Protein AF-A0A6S6Q586-F1 (afdb_monomer_lite)

Foldseek 3Di:
DVVLCVQLCAALLQAHPDDDPVSVPPLVVAWDQDPPRHTAGPAAAEFQDCVVLVVCCPDSNNNRHDPVSYDYHHDHPPPPD

Organism: Fusarium oxysporum (NCBI:txid5507)

pLDDT: mean 94.31, std 2.41, range [87.0, 97.75]

Radius of gyration: 14.7 Å; chains: 1; bounding box: 33×21×38 Å

Secondary structure (DSSP, 8-state):
-HHHHHHTTB-TTSBB--S-GGGTTTGGGTEEEETTTEEEE---EEESSHHHHHHHHHSTTGGGS-GGGEEE-SS--TT--

Structure (mmCIF, N/CA/C/O backbone):
data_AF-A0A6S6Q586-F1
#
_entry.id   AF-A0A6S6Q586-F1
#
loop_
_atom_site.group_PDB
_atom_site.id
_atom_site.type_symbol
_atom_site.label_atom_id
_atom_site.label_alt_id
_atom_site.label_comp_id
_atom_site.label_asym_id
_atom_site.label_entity_id
_atom_site.label_seq_id
_atom_site.pdbx_PDB_ins_code
_atom_site.Cartn_x
_atom_site.Cartn_y
_atom_site.Cartn_z
_atom_site.occupancy
_atom_site.B_iso_or_equiv
_atom_site.auth_seq_id
_atom_site.auth_comp_id
_atom_site.auth_asym_id
_atom_site.auth_atom_id
_atom_site.pdbx_PDB_model_num
ATOM 1 N N . TRP A 1 1 ? 2.070 4.347 4.577 1.00 94.81 1 TRP A N 1
ATOM 2 C CA . TRP A 1 1 ? 1.084 3.283 4.861 1.00 94.81 1 TRP A CA 1
ATOM 3 C C . TRP A 1 1 ? 1.184 2.728 6.273 1.00 94.81 1 TRP A C 1
ATOM 5 O O . TRP A 1 1 ? 0.147 2.664 6.911 1.00 94.81 1 TRP A O 1
ATOM 15 N N . GLN A 1 2 ? 2.371 2.399 6.799 1.00 96.00 2 GLN A N 1
ATOM 16 C CA . GLN A 1 2 ? 2.515 1.901 8.182 1.00 96.00 2 GLN A CA 1
ATOM 17 C C . GLN A 1 2 ? 1.941 2.869 9.231 1.00 96.00 2 GLN A C 1
ATOM 19 O O . GLN A 1 2 ? 1.060 2.486 9.990 1.00 96.00 2 GLN A O 1
ATOM 24 N N . THR A 1 3 ? 2.369 4.136 9.205 1.00 96.81 3 THR A N 1
ATOM 25 C CA . THR A 1 3 ? 1.917 5.174 10.149 1.00 96.81 3 THR A CA 1
ATOM 26 C C . THR A 1 3 ? 0.402 5.356 10.129 1.00 96.81 3 THR A C 1
ATOM 28 O O . THR A 1 3 ? -0.245 5.152 11.146 1.00 96.81 3 THR A O 1
ATOM 31 N N . ILE A 1 4 ? -0.172 5.635 8.953 1.00 96.88 4 ILE A N 1
ATOM 32 C CA . ILE A 1 4 ? -1.619 5.848 8.807 1.00 96.88 4 ILE A CA 1
ATOM 33 C C . ILE A 1 4 ? -2.447 4.596 9.139 1.00 96.88 4 ILE A C 1
ATOM 35 O O . ILE A 1 4 ? -3.544 4.713 9.667 1.00 96.88 4 ILE A O 1
ATOM 39 N N . SER A 1 5 ? -1.919 3.389 8.892 1.00 96.94 5 SER A N 1
ATOM 40 C CA . SER A 1 5 ? -2.578 2.149 9.334 1.00 96.94 5 SER A CA 1
ATOM 41 C C . SER A 1 5 ? -2.625 2.091 10.861 1.00 96.94 5 SER A C 1
ATOM 43 O O . SER A 1 5 ? -3.685 1.844 11.422 1.00 96.94 5 SER A O 1
ATOM 45 N N . GLY A 1 6 ? -1.514 2.408 11.535 1.00 96.62 6 GLY A N 1
ATOM 46 C CA . GLY A 1 6 ? -1.450 2.471 12.996 1.00 96.62 6 GLY A CA 1
ATOM 47 C C . GLY A 1 6 ? -2.361 3.542 13.607 1.00 96.62 6 GLY A C 1
ATOM 48 O O . GLY A 1 6 ? -3.043 3.264 14.590 1.00 96.62 6 GLY A O 1
ATOM 49 N N . GLU A 1 7 ? -2.438 4.733 13.007 1.00 96.75 7 GLU A N 1
ATOM 50 C CA . GLU A 1 7 ? -3.366 5.802 13.425 1.00 96.75 7 GLU A CA 1
ATOM 51 C C . GLU A 1 7 ? -4.827 5.325 13.386 1.00 96.75 7 GLU A C 1
ATOM 53 O O . GLU A 1 7 ? -5.587 5.547 14.332 1.00 96.75 7 GLU A O 1
ATOM 58 N N . HIS A 1 8 ? -5.184 4.576 12.340 1.00 97.31 8 HIS A N 1
ATOM 59 C CA . HIS A 1 8 ? -6.493 3.952 12.156 1.00 97.31 8 HIS A CA 1
ATOM 60 C C . HIS A 1 8 ? -6.667 2.605 12.892 1.00 97.31 8 HIS A C 1
ATOM 62 O O . HIS A 1 8 ? -7.699 1.951 12.750 1.00 97.31 8 HIS A O 1
ATOM 68 N N . GLY A 1 9 ? -5.687 2.176 13.695 1.00 97.00 9 GLY A N 1
ATOM 69 C CA . GLY A 1 9 ? -5.760 0.934 14.472 1.00 97.00 9 GLY A CA 1
ATOM 70 C C . GLY A 1 9 ? -5.722 -0.347 13.631 1.00 97.00 9 GLY A C 1
ATOM 71 O O . GLY A 1 9 ? -6.158 -1.396 14.101 1.00 97.00 9 GLY A O 1
ATOM 72 N N . LEU A 1 10 ? -5.233 -0.277 12.394 1.00 97.00 10 LEU A N 1
ATOM 73 C CA . LEU A 1 10 ? -5.044 -1.426 11.514 1.00 97.00 10 LEU A CA 1
ATOM 74 C C . LEU A 1 10 ? -3.680 -2.080 11.761 1.00 97.00 10 LEU A C 1
ATOM 76 O O . LEU A 1 10 ? -2.653 -1.401 11.844 1.00 97.00 10 LEU A O 1
ATOM 80 N N . ASP A 1 11 ? -3.664 -3.409 11.825 1.00 95.94 11 ASP A N 1
ATOM 81 C CA . ASP A 1 11 ? -2.423 -4.182 11.837 1.00 95.94 11 ASP A CA 1
ATOM 82 C C . ASP A 1 11 ? -1.795 -4.301 10.433 1.00 95.94 11 ASP A C 1
ATOM 84 O O . ASP A 1 11 ? -2.276 -3.746 9.440 1.00 95.94 11 ASP A O 1
ATOM 88 N N . SER A 1 12 ? -0.695 -5.047 10.326 1.00 95.56 12 SER A N 1
ATOM 89 C CA . SER A 1 12 ? -0.004 -5.256 9.052 1.00 95.56 12 SER A CA 1
ATOM 90 C C . SER A 1 12 ? -0.777 -6.081 8.022 1.00 95.56 12 SER A C 1
ATOM 92 O O . SER A 1 12 ? -0.437 -6.054 6.837 1.00 95.56 12 SER A O 1
ATOM 94 N N . ASN A 1 13 ? -1.819 -6.788 8.453 1.00 94.56 13 ASN A N 1
ATOM 95 C CA . ASN A 1 13 ? -2.749 -7.499 7.591 1.00 94.56 13 ASN A CA 1
ATOM 96 C C . ASN A 1 13 ? -3.985 -6.647 7.271 1.00 94.56 13 ASN A C 1
ATOM 98 O O . ASN A 1 13 ? -4.866 -7.122 6.564 1.00 94.56 13 ASN A O 1
ATOM 102 N N . GLY A 1 14 ? -4.076 -5.404 7.749 1.00 96.06 14 GLY A N 1
ATOM 103 C CA . GLY A 1 14 ? -5.237 -4.544 7.533 1.00 96.06 14 GLY A CA 1
ATOM 104 C C . GLY A 1 14 ? -6.448 -4.920 8.386 1.00 96.06 14 GLY A C 1
ATOM 105 O O . GLY A 1 14 ? -7.561 -4.518 8.056 1.00 96.06 14 GLY A O 1
ATOM 106 N N . VAL A 1 15 ? -6.269 -5.698 9.453 1.00 96.44 15 VAL A N 1
ATOM 107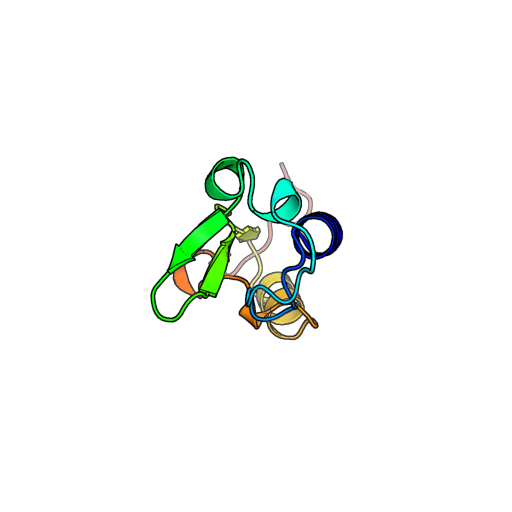 C CA . VAL A 1 15 ? -7.343 -6.020 10.400 1.00 96.44 15 VAL A CA 1
ATOM 108 C C . VAL A 1 15 ? -7.400 -4.935 11.470 1.00 96.44 15 VAL A C 1
ATOM 110 O O . VAL A 1 15 ? -6.373 -4.539 12.025 1.00 96.44 15 VAL A O 1
ATOM 113 N N . TYR A 1 16 ? -8.606 -4.444 11.756 1.00 95.81 16 TYR A N 1
ATOM 114 C CA . TYR A 1 16 ? -8.821 -3.453 12.806 1.00 95.81 16 TYR A CA 1
ATOM 115 C C . TYR A 1 16 ? -8.686 -4.085 14.197 1.00 95.81 16 TYR A C 1
ATOM 117 O O . TYR A 1 16 ? -9.431 -4.996 14.549 1.00 95.81 16 TYR A O 1
ATOM 125 N N . ASN A 1 17 ? -7.753 -3.558 14.988 1.00 95.31 17 ASN A N 1
ATOM 126 C CA . ASN A 1 17 ? -7.511 -3.893 16.394 1.00 95.31 17 ASN A CA 1
ATOM 127 C C . ASN A 1 17 ? -7.516 -2.627 17.277 1.00 95.31 17 ASN A C 1
ATOM 129 O O . ASN A 1 17 ? -6.906 -2.597 18.348 1.00 95.31 17 ASN A O 1
ATOM 133 N N . GLY A 1 18 ? -8.143 -1.550 16.793 1.00 93.38 18 GLY A N 1
ATOM 134 C CA . GLY A 1 18 ? -8.242 -0.283 17.508 1.00 93.38 18 GLY A CA 1
ATOM 135 C C . GLY A 1 18 ? -9.193 -0.346 18.703 1.00 93.38 18 GLY A C 1
ATOM 136 O O . GLY A 1 18 ? -9.932 -1.309 18.904 1.00 93.38 18 GLY A O 1
ATOM 137 N N . THR A 1 19 ? -9.161 0.708 19.511 1.00 94.38 19 THR A N 1
ATOM 138 C CA . THR A 1 19 ? -9.946 0.815 20.753 1.00 94.38 19 THR A CA 1
ATOM 139 C C . THR A 1 19 ? -10.915 1.992 20.749 1.00 94.38 19 THR A C 1
ATOM 141 O O . THR A 1 19 ? -11.678 2.157 21.698 1.00 94.38 19 THR A O 1
ATOM 144 N N . SER A 1 20 ? -10.889 2.821 19.702 1.00 95.62 20 SER A N 1
ATOM 145 C CA . SER A 1 20 ? -11.684 4.044 19.597 1.00 95.62 20 SER A CA 1
ATOM 146 C C . SER A 1 20 ? -12.434 4.108 18.271 1.00 95.62 20 SER A C 1
ATOM 148 O O . SER A 1 20 ? -11.841 3.923 17.206 1.00 95.62 20 SER A O 1
ATOM 150 N N . GLU A 1 21 ? -13.722 4.454 18.329 1.00 93.56 21 GLU A N 1
ATOM 151 C CA . GLU A 1 21 ? -14.570 4.659 17.145 1.00 93.56 21 GLU A CA 1
ATOM 152 C C . GLU A 1 21 ? -14.041 5.775 16.235 1.00 93.56 21 GLU A C 1
ATOM 154 O O . GLU A 1 21 ? -14.179 5.690 15.016 1.00 93.56 21 GLU A O 1
ATOM 159 N N . LEU A 1 22 ? -13.333 6.765 16.797 1.00 96.25 22 LEU A N 1
ATOM 160 C CA . LEU A 1 22 ? -12.687 7.831 16.021 1.00 96.25 22 LEU A CA 1
ATOM 161 C C . LEU A 1 22 ? -11.670 7.286 15.009 1.00 96.25 22 LEU A C 1
ATOM 163 O O . LEU A 1 22 ? -11.442 7.901 13.974 1.00 96.25 22 LEU A O 1
ATOM 167 N N . GLN A 1 23 ? -11.069 6.123 15.275 1.00 96.31 23 GLN A N 1
ATOM 168 C CA . GLN A 1 23 ? -10.131 5.487 14.347 1.00 96.31 23 GLN A CA 1
ATOM 169 C C . GLN A 1 23 ? -10.839 4.875 13.134 1.00 96.31 23 GLN A C 1
ATOM 171 O O . GLN A 1 23 ? -10.204 4.669 12.105 1.00 96.31 23 GLN A O 1
ATOM 176 N N . LEU A 1 24 ? -12.139 4.592 13.226 1.00 94.62 24 LEU A N 1
ATOM 177 C CA . LEU A 1 24 ? -12.948 4.101 12.107 1.00 94.62 24 LEU A CA 1
ATOM 178 C C . LEU A 1 24 ? -13.517 5.251 11.267 1.00 94.62 24 LEU A C 1
ATOM 180 O O . LEU A 1 24 ? -13.892 5.052 10.106 1.00 94.62 24 LEU A O 1
ATOM 184 N N . GLU A 1 25 ? -13.564 6.466 11.818 1.00 95.94 25 GLU A N 1
ATOM 185 C CA . GLU A 1 25 ? -14.067 7.625 11.096 1.00 95.94 25 GLU A CA 1
ATOM 186 C C . GLU A 1 25 ? -13.245 7.899 9.837 1.00 95.94 25 GLU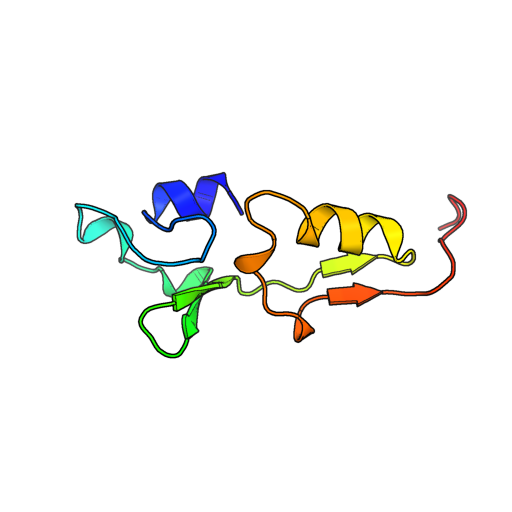 A C 1
ATOM 188 O O . GLU A 1 25 ? -12.015 7.951 9.846 1.00 95.94 25 GLU A O 1
ATOM 193 N N . ARG A 1 26 ? -13.954 8.102 8.720 1.00 95.56 26 ARG A N 1
ATOM 194 C CA . ARG A 1 26 ? -13.366 8.447 7.414 1.00 95.56 26 ARG A CA 1
ATOM 195 C C . ARG A 1 26 ? -12.303 7.453 6.920 1.00 95.56 26 ARG A C 1
ATOM 197 O O . ARG A 1 26 ? -11.570 7.776 5.989 1.00 95.56 26 ARG A O 1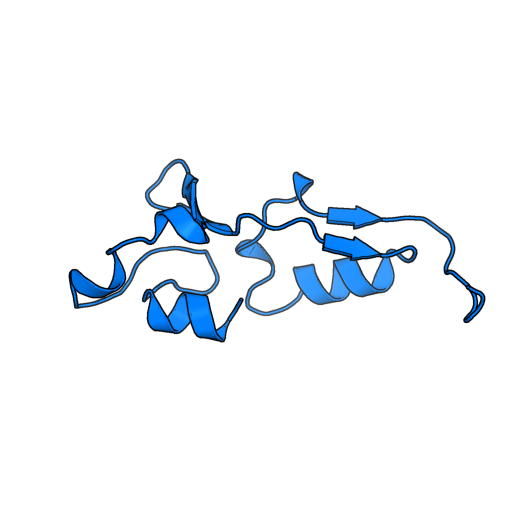
ATOM 204 N N . MET A 1 27 ? -12.290 6.221 7.442 1.00 95.31 27 MET A N 1
ATOM 205 C CA . MET A 1 27 ? -11.430 5.124 6.972 1.00 95.31 27 MET A CA 1
ATOM 206 C C . MET A 1 27 ? -11.504 4.953 5.445 1.00 95.31 27 MET A C 1
ATOM 208 O O . MET A 1 27 ? -10.501 4.710 4.771 1.00 95.31 27 MET A O 1
ATOM 212 N N . SER A 1 28 ? -12.699 5.156 4.882 1.00 95.75 28 SER A N 1
ATOM 213 C CA . SER A 1 28 ? -12.986 5.029 3.454 1.00 95.75 28 SER A CA 1
ATOM 214 C C . SER A 1 28 ? -12.209 5.996 2.553 1.00 95.75 28 SER A C 1
ATOM 216 O O . SER A 1 28 ? -12.129 5.739 1.351 1.00 95.75 28 SER A O 1
ATOM 218 N N . VAL A 1 29 ? -11.615 7.065 3.100 1.00 97.44 29 VAL A N 1
ATOM 219 C CA . VAL A 1 29 ? -10.777 8.016 2.351 1.00 97.44 29 VAL A CA 1
ATOM 220 C C . VAL A 1 29 ? -9.511 7.335 1.835 1.00 97.44 29 VAL A C 1
ATOM 222 O O . VAL A 1 29 ? -9.165 7.491 0.665 1.00 97.44 29 VAL A O 1
ATOM 225 N N . TYR A 1 30 ? -8.850 6.538 2.677 1.00 97.69 30 TYR A N 1
ATOM 226 C CA . TYR A 1 30 ? -7.573 5.897 2.346 1.00 97.69 30 TYR A CA 1
ATOM 227 C C . TYR A 1 30 ? -7.686 4.391 2.120 1.00 97.69 30 TYR A C 1
ATOM 229 O O . TYR A 1 30 ? -6.858 3.824 1.405 1.00 97.69 30 TYR A O 1
ATOM 237 N N . PHE A 1 31 ? -8.708 3.742 2.678 1.00 97.75 31 PHE A N 1
ATOM 238 C CA . PHE A 1 31 ? -8.873 2.294 2.624 1.00 97.75 31 PHE A CA 1
ATOM 239 C C . PHE A 1 31 ? -10.213 1.895 1.995 1.00 97.75 31 PHE A C 1
ATOM 241 O O . PHE A 1 31 ? -11.208 2.618 2.040 1.00 97.75 31 PHE A O 1
ATOM 248 N N . ASN A 1 32 ? -10.236 0.717 1.382 1.00 96.31 32 ASN A N 1
ATOM 249 C CA . ASN A 1 32 ? -11.453 -0.018 1.066 1.00 96.31 32 ASN A CA 1
ATOM 250 C C . ASN A 1 32 ? -11.644 -1.113 2.108 1.00 96.31 32 ASN A C 1
ATOM 252 O O . ASN A 1 32 ? -10.698 -1.847 2.393 1.00 96.31 32 ASN A O 1
ATOM 256 N N . GLU A 1 33 ? -12.865 -1.282 2.596 1.00 94.88 33 GLU A N 1
ATOM 257 C CA . GLU A 1 33 ? -13.239 -2.491 3.320 1.00 94.88 33 GLU A CA 1
ATOM 258 C C . GLU A 1 33 ? -13.413 -3.641 2.318 1.00 94.88 33 GLU A C 1
ATOM 260 O O . GLU A 1 33 ? -14.131 -3.531 1.322 1.00 94.88 33 GLU A O 1
ATOM 265 N N . ALA A 1 34 ? -12.678 -4.723 2.536 1.00 90.75 34 ALA A N 1
ATOM 266 C CA . ALA A 1 34 ? -12.784 -5.979 1.814 1.00 90.75 34 ALA A CA 1
ATOM 267 C C . ALA A 1 34 ? -13.512 -7.018 2.681 1.00 90.75 34 ALA A C 1
ATOM 269 O O . ALA A 1 34 ? -13.817 -6.790 3.850 1.00 90.75 34 ALA A O 1
ATOM 270 N N . SER A 1 35 ? -13.775 -8.194 2.113 1.00 88.62 35 SER A N 1
ATOM 271 C CA . SER A 1 35 ? -14.377 -9.307 2.850 1.00 88.62 35 SER A CA 1
ATOM 272 C C . SER A 1 35 ? -13.570 -9.676 4.100 1.00 88.62 35 SER A C 1
ATOM 274 O O . SER A 1 35 ? -12.340 -9.715 4.051 1.00 88.62 35 SER A O 1
ATOM 276 N N . GLY A 1 36 ? -14.268 -10.029 5.183 1.00 87.00 36 GLY A N 1
ATOM 277 C CA . GLY A 1 36 ? -13.643 -10.505 6.420 1.00 87.00 36 GLY A CA 1
ATOM 278 C C . GLY A 1 36 ? -13.042 -9.396 7.285 1.00 87.00 36 GLY A C 1
ATOM 279 O O . GLY A 1 36 ? -12.020 -9.632 7.919 1.00 87.00 36 GLY A O 1
ATOM 280 N N . ASN A 1 37 ? -13.649 -8.201 7.294 1.00 87.44 37 ASN A N 1
ATOM 281 C CA . ASN A 1 37 ? -13.208 -7.036 8.077 1.00 87.44 37 ASN A CA 1
ATOM 282 C C . ASN A 1 37 ? -11.746 -6.634 7.802 1.00 87.44 37 ASN A C 1
ATOM 284 O O . ASN A 1 37 ? -11.038 -6.150 8.686 1.00 87.44 37 ASN A O 1
ATOM 288 N N . LYS A 1 38 ? -11.284 -6.867 6.567 1.00 94.56 38 LYS A N 1
ATOM 289 C CA . LYS A 1 38 ? -9.935 -6.522 6.119 1.00 94.56 38 LYS A CA 1
ATOM 290 C C . LYS A 1 38 ? -9.974 -5.193 5.378 1.00 94.56 38 LYS A C 1
ATOM 292 O O . LYS A 1 38 ? -10.654 -5.074 4.363 1.00 94.56 38 LYS A O 1
ATOM 297 N N . TYR A 1 39 ? -9.198 -4.219 5.822 1.00 96.75 39 TYR A N 1
ATOM 298 C CA . TYR A 1 39 ? -9.043 -2.930 5.161 1.00 96.75 39 TYR A CA 1
ATOM 299 C C . TYR A 1 39 ? -7.812 -2.934 4.257 1.00 96.75 39 TYR A C 1
ATOM 301 O O . TYR A 1 39 ? -6.713 -3.306 4.662 1.00 96.75 39 TYR A O 1
ATOM 309 N N . VAL A 1 40 ? -7.998 -2.520 3.006 1.00 97.06 40 VAL A N 1
ATOM 310 C CA . VAL A 1 40 ? -6.951 -2.511 1.977 1.00 97.06 40 VAL A CA 1
ATOM 311 C C . VAL A 1 40 ? -6.706 -1.078 1.498 1.00 97.06 40 VAL A C 1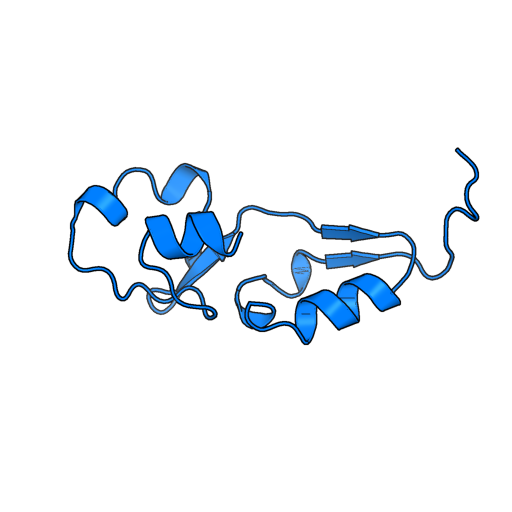
ATOM 313 O O . VAL A 1 40 ? -7.674 -0.396 1.155 1.00 97.06 40 VAL A O 1
ATOM 316 N N . PRO A 1 41 ? -5.448 -0.616 1.392 1.00 97.75 41 PRO A N 1
ATOM 317 C CA . PRO A 1 41 ? -5.111 0.698 0.860 1.00 97.75 41 PRO A CA 1
ATOM 318 C C . PRO A 1 41 ? -5.661 0.949 -0.546 1.00 97.75 41 PRO A C 1
ATOM 320 O O . PRO A 1 41 ? -5.551 0.106 -1.443 1.00 97.75 41 PRO A O 1
ATOM 323 N N . ARG A 1 42 ? -6.171 2.159 -0.772 1.00 97.06 42 ARG A N 1
ATOM 324 C CA . ARG A 1 42 ? -6.440 2.717 -2.103 1.00 97.06 42 ARG A CA 1
ATOM 325 C C . ARG A 1 42 ? -5.126 3.212 -2.714 1.00 97.06 42 ARG A C 1
ATOM 327 O O . ARG A 1 42 ? -4.849 4.406 -2.719 1.00 97.06 42 ARG A O 1
ATOM 334 N N . ALA A 1 43 ? -4.294 2.284 -3.175 1.00 96.38 43 ALA A N 1
ATOM 335 C CA . ALA A 1 43 ? -2.960 2.585 -3.688 1.00 96.38 43 ALA A CA 1
ATOM 336 C C . ALA A 1 43 ? -2.641 1.783 -4.950 1.00 96.38 43 ALA A C 1
ATOM 338 O O . ALA A 1 43 ? -3.047 0.630 -5.060 1.00 96.38 43 ALA A O 1
ATOM 339 N N . VAL A 1 44 ? -1.850 2.382 -5.840 1.00 96.12 44 VAL A N 1
ATOM 340 C CA . VAL A 1 44 ? -1.174 1.698 -6.949 1.00 96.12 44 VAL A CA 1
ATOM 341 C C . VAL A 1 44 ? 0.324 1.889 -6.745 1.00 96.12 44 VAL A C 1
ATOM 343 O O . VAL A 1 44 ? 0.775 3.012 -6.520 1.00 96.12 44 VAL A O 1
ATOM 346 N N . LEU A 1 45 ? 1.075 0.793 -6.761 1.00 95.81 45 LEU A N 1
ATOM 347 C CA . LEU A 1 45 ? 2.524 0.784 -6.607 1.00 95.81 45 LEU A CA 1
ATOM 348 C C . LEU A 1 45 ? 3.123 0.528 -7.983 1.00 95.81 45 LEU A C 1
ATOM 350 O O . LEU A 1 45 ? 2.821 -0.492 -8.599 1.00 95.81 45 LEU A O 1
ATOM 354 N N . VAL A 1 46 ? 3.931 1.472 -8.461 1.00 96.06 46 VAL A N 1
ATOM 355 C CA . VAL A 1 46 ? 4.510 1.436 -9.804 1.00 96.06 46 VAL A CA 1
ATOM 356 C C . VAL A 1 46 ? 6.022 1.516 -9.702 1.00 96.06 46 VAL A C 1
ATOM 358 O O . VAL A 1 46 ? 6.542 2.426 -9.059 1.00 96.06 46 VAL A O 1
ATOM 361 N N . ASP A 1 47 ? 6.708 0.585 -10.355 1.00 95.75 47 ASP A N 1
ATOM 362 C CA . ASP A 1 47 ? 8.155 0.630 -10.568 1.00 95.75 47 ASP A CA 1
ATOM 363 C C . ASP A 1 47 ? 8.494 -0.007 -11.922 1.00 95.75 47 ASP A C 1
ATOM 365 O O . ASP A 1 47 ? 7.743 -0.817 -12.448 1.00 95.75 47 ASP A O 1
ATOM 369 N N . LEU A 1 48 ? 9.608 0.351 -12.538 1.00 95.69 48 LEU A N 1
ATOM 370 C CA . LEU A 1 48 ? 10.053 -0.259 -13.786 1.00 95.69 48 LEU A CA 1
ATOM 371 C C . LEU A 1 48 ? 10.864 -1.547 -13.552 1.00 95.69 48 LEU A C 1
ATOM 373 O O . LEU A 1 48 ? 11.065 -2.323 -14.489 1.00 95.69 48 LEU A O 1
ATOM 377 N N . GLU A 1 49 ? 11.266 -1.808 -12.306 1.00 93.56 49 GLU A N 1
ATOM 378 C CA . GLU A 1 49 ? 12.010 -3.001 -11.905 1.00 93.56 49 GLU A CA 1
ATOM 379 C C . GLU A 1 49 ? 11.226 -3.873 -10.906 1.00 93.56 49 GLU A C 1
ATOM 381 O O . GLU A 1 49 ? 10.570 -3.361 -9.995 1.00 93.56 49 GLU A O 1
ATOM 386 N N . PRO A 1 50 ? 11.315 -5.211 -11.012 1.00 91.06 50 PRO A N 1
ATOM 387 C CA . PRO A 1 50 ? 10.592 -6.114 -10.115 1.00 91.06 50 PRO A CA 1
ATOM 388 C C . PRO A 1 50 ? 11.140 -6.108 -8.676 1.00 91.06 50 PRO A C 1
ATOM 390 O O . PRO A 1 50 ? 10.394 -6.372 -7.732 1.00 91.06 50 PRO A O 1
ATOM 393 N N . GLY A 1 51 ? 12.425 -5.778 -8.485 1.00 92.25 51 GLY A N 1
ATOM 394 C CA . GLY A 1 51 ? 13.116 -5.919 -7.197 1.00 92.25 51 GLY A CA 1
ATOM 395 C C . GLY A 1 51 ? 12.493 -5.104 -6.059 1.00 92.25 51 GLY A C 1
ATOM 396 O O . GLY A 1 51 ? 12.348 -5.604 -4.942 1.00 92.25 51 GLY A O 1
ATOM 397 N N . THR A 1 52 ? 12.049 -3.878 -6.338 1.00 88.94 52 THR A N 1
ATOM 398 C CA . THR A 1 52 ? 11.378 -3.034 -5.339 1.00 88.94 52 THR A CA 1
ATOM 399 C C . THR A 1 52 ? 10.046 -3.636 -4.899 1.00 88.94 52 THR A C 1
ATOM 401 O O . THR A 1 52 ? 9.698 -3.587 -3.718 1.00 88.94 52 THR A O 1
ATOM 404 N N . MET A 1 53 ? 9.296 -4.242 -5.824 1.00 91.44 53 MET A N 1
ATOM 405 C CA . MET A 1 53 ? 7.992 -4.836 -5.520 1.00 91.44 53 MET A CA 1
ATOM 406 C C . MET A 1 53 ? 8.139 -6.058 -4.609 1.00 91.44 53 MET A C 1
ATOM 408 O O . MET A 1 53 ? 7.364 -6.219 -3.662 1.00 91.44 53 MET A O 1
ATOM 412 N N . ASP A 1 54 ? 9.162 -6.881 -4.842 1.00 91.38 54 ASP A N 1
ATOM 413 C CA . ASP A 1 54 ? 9.467 -8.032 -3.989 1.00 91.38 54 ASP A CA 1
ATOM 414 C C . ASP A 1 54 ? 9.893 -7.599 -2.583 1.00 91.38 54 ASP A C 1
ATOM 416 O O . ASP A 1 54 ? 9.430 -8.176 -1.596 1.00 91.38 54 ASP A O 1
ATOM 420 N N . ALA A 1 55 ? 10.683 -6.527 -2.469 1.00 92.81 55 ALA A N 1
ATOM 421 C CA . ALA A 1 55 ? 11.055 -5.955 -1.177 1.00 92.81 55 ALA A CA 1
ATOM 422 C C . ALA A 1 55 ? 9.833 -5.443 -0.394 1.00 92.81 55 ALA A C 1
ATOM 424 O O . ALA A 1 55 ? 9.708 -5.707 0.804 1.00 92.81 55 ALA A O 1
ATOM 425 N N . VAL A 1 56 ? 8.892 -4.760 -1.059 1.00 92.50 56 VAL A N 1
ATOM 426 C CA . VAL A 1 56 ? 7.644 -4.304 -0.420 1.00 92.50 56 VAL A CA 1
ATOM 427 C C . VAL A 1 56 ? 6.792 -5.492 0.032 1.00 92.50 56 VAL A C 1
ATOM 429 O O . VAL A 1 56 ? 6.281 -5.481 1.153 1.00 92.50 56 VAL A O 1
ATOM 432 N N . ARG A 1 57 ? 6.660 -6.532 -0.802 1.00 91.69 57 ARG A N 1
ATOM 433 C CA . ARG A 1 57 ? 5.871 -7.734 -0.485 1.00 91.69 57 ARG A CA 1
ATOM 4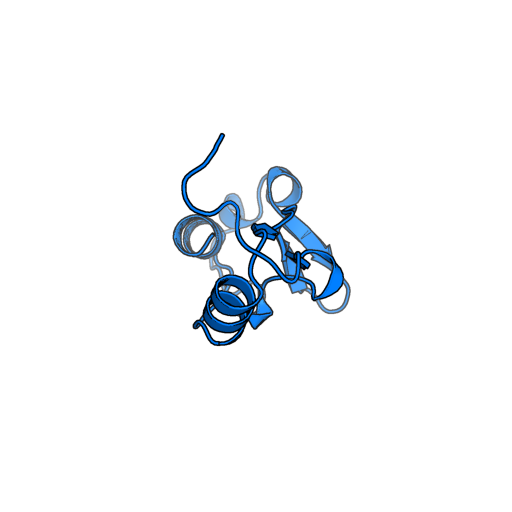34 C C . ARG A 1 57 ? 6.472 -8.546 0.666 1.00 91.69 57 ARG A C 1
ATOM 436 O O . ARG A 1 57 ? 5.724 -9.105 1.463 1.00 91.69 57 ARG A O 1
ATOM 443 N N . ALA A 1 58 ? 7.798 -8.602 0.759 1.00 93.00 58 ALA A N 1
ATOM 444 C CA . ALA A 1 58 ? 8.512 -9.261 1.852 1.00 93.00 58 ALA A CA 1
ATOM 445 C C . ALA A 1 58 ? 8.526 -8.432 3.150 1.00 93.00 58 ALA A C 1
ATOM 447 O O . ALA A 1 58 ? 8.836 -8.957 4.220 1.00 93.00 58 ALA A O 1
ATOM 448 N N . GLY A 1 59 ? 8.205 -7.138 3.066 1.00 93.50 59 GLY A N 1
ATOM 449 C CA . GLY A 1 59 ? 8.169 -6.244 4.211 1.00 93.50 59 GLY A CA 1
ATOM 450 C C . GLY A 1 59 ? 7.031 -6.561 5.193 1.00 93.50 59 GLY A C 1
ATOM 451 O O . GLY A 1 59 ? 6.058 -7.229 4.837 1.00 93.50 59 GLY A O 1
ATOM 452 N N . PRO A 1 60 ? 7.079 -6.013 6.423 1.00 92.88 60 PRO A N 1
ATOM 453 C CA . PRO A 1 60 ? 6.109 -6.335 7.472 1.00 92.88 60 PRO A CA 1
ATOM 454 C C . PRO A 1 60 ? 4.651 -6.051 7.092 1.00 92.88 60 PRO A C 1
ATOM 456 O O . PRO A 1 60 ? 3.765 -6.731 7.584 1.00 92.88 60 PRO A O 1
ATOM 459 N N . PHE A 1 61 ? 4.410 -5.079 6.205 1.00 94.06 61 PHE A N 1
ATOM 460 C CA . PHE A 1 61 ? 3.087 -4.678 5.704 1.00 94.06 61 PHE A CA 1
ATOM 461 C C . PHE A 1 61 ? 2.826 -5.157 4.265 1.00 94.06 61 PHE A C 1
ATOM 463 O O . PHE A 1 61 ? 1.925 -4.653 3.599 1.00 94.06 61 PHE A O 1
ATOM 470 N N . GLY A 1 62 ? 3.602 -6.113 3.748 1.00 92.06 62 GLY A N 1
ATOM 471 C CA . GLY A 1 62 ? 3.443 -6.596 2.375 1.00 92.06 62 GLY A CA 1
ATOM 472 C C . GLY A 1 62 ? 2.060 -7.198 2.099 1.00 92.06 62 GLY A C 1
ATOM 473 O O . GLY A 1 62 ? 1.517 -7.018 1.013 1.00 92.06 62 GLY A O 1
ATOM 474 N N . GLN A 1 63 ? 1.450 -7.828 3.110 1.00 92.50 63 GLN A N 1
ATOM 475 C CA . GLN A 1 63 ? 0.115 -8.448 3.042 1.00 92.50 63 GLN A CA 1
ATOM 476 C C . GLN A 1 63 ? -1.056 -7.452 3.114 1.00 92.50 63 GLN A C 1
ATOM 478 O O . GLN A 1 63 ? -2.220 -7.837 2.927 1.00 92.50 63 GLN A O 1
ATOM 483 N N . LEU A 1 64 ? -0.758 -6.178 3.392 1.00 95.56 64 LEU A N 1
ATOM 484 C CA . LEU A 1 64 ? -1.743 -5.102 3.440 1.00 95.56 64 LEU A CA 1
ATOM 485 C C . LEU A 1 64 ? -2.257 -4.759 2.032 1.00 95.56 64 LEU A C 1
ATOM 487 O O . LEU A 1 64 ? -3.430 -4.431 1.854 1.00 95.56 64 LEU A O 1
ATOM 491 N N . PHE A 1 65 ? -1.388 -4.834 1.022 1.00 94.50 65 PHE A N 1
ATOM 492 C CA . PHE A 1 65 ? -1.710 -4.467 -0.356 1.00 94.50 65 PHE A CA 1
ATOM 493 C C . PHE A 1 65 ? -2.314 -5.645 -1.124 1.00 94.50 65 PHE A C 1
ATOM 495 O O . PH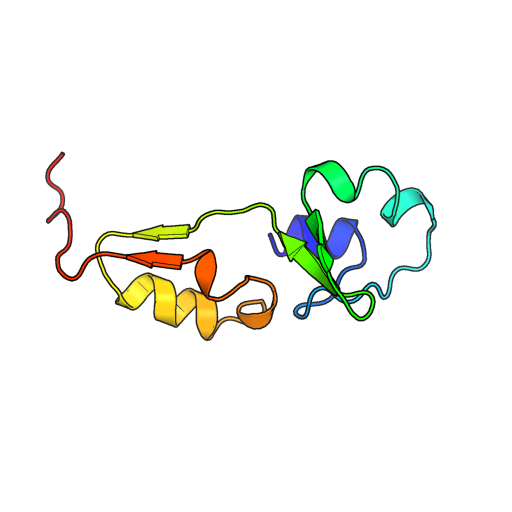E A 1 65 ? -1.944 -6.802 -0.920 1.00 94.50 65 PHE A O 1
ATOM 502 N N . ARG A 1 66 ? -3.229 -5.356 -2.056 1.00 92.25 66 ARG A N 1
ATOM 503 C CA . ARG A 1 66 ? -3.695 -6.369 -3.013 1.00 92.25 66 ARG A CA 1
ATOM 504 C C . ARG A 1 66 ? -2.578 -6.684 -4.013 1.00 92.25 66 ARG A C 1
ATOM 506 O O . ARG A 1 66 ? -1.923 -5.743 -4.459 1.00 92.25 66 ARG A O 1
ATOM 513 N N . PRO A 1 67 ? -2.395 -7.954 -4.417 1.00 91.19 67 PRO A N 1
ATOM 514 C CA . PRO A 1 67 ? -1.450 -8.314 -5.476 1.00 91.19 67 PRO A CA 1
ATOM 515 C C . PRO A 1 67 ? -1.661 -7.511 -6.767 1.00 91.19 67 PRO A C 1
ATOM 517 O O . PRO A 1 67 ? -0.691 -7.080 -7.381 1.00 91.19 67 PRO A O 1
ATOM 520 N N . ASP A 1 68 ? -2.917 -7.218 -7.104 1.00 92.50 68 ASP A N 1
ATOM 521 C CA . ASP A 1 68 ? -3.291 -6.466 -8.309 1.00 92.50 68 ASP A CA 1
ATOM 522 C C . ASP A 1 68 ? -2.918 -4.972 -8.250 1.00 92.50 68 ASP A C 1
ATOM 524 O O . ASP A 1 68 ? -2.997 -4.275 -9.257 1.00 92.50 68 ASP A O 1
ATOM 528 N N . ASN A 1 69 ? -2.508 -4.457 -7.085 1.00 93.88 69 ASN A N 1
ATOM 529 C CA . ASN A 1 69 ? -2.090 -3.060 -6.937 1.00 93.88 69 ASN A CA 1
ATOM 530 C C . ASN A 1 69 ? -0.636 -2.826 -7.377 1.00 93.88 69 ASN A C 1
ATOM 532 O O . ASN A 1 69 ? -0.197 -1.676 -7.402 1.00 93.88 69 ASN A O 1
ATOM 536 N N . PHE A 1 70 ? 0.120 -3.886 -7.670 1.00 94.38 70 PHE A N 1
ATOM 537 C CA . PHE A 1 70 ? 1.520 -3.804 -8.075 1.00 94.38 70 PHE A CA 1
ATOM 538 C C . PHE A 1 70 ? 1.622 -3.831 -9.600 1.00 94.38 70 PHE A C 1
ATOM 540 O O . PHE A 1 70 ? 1.248 -4.812 -10.239 1.00 94.38 70 PHE A O 1
ATOM 547 N N . VAL A 1 71 ? 2.170 -2.767 -10.179 1.00 95.12 71 VAL A N 1
ATOM 548 C CA . VAL A 1 71 ? 2.421 -2.640 -11.615 1.00 95.12 71 VAL A CA 1
ATOM 549 C C . VAL A 1 71 ? 3.918 -2.484 -11.807 1.00 95.12 71 VAL A C 1
ATOM 551 O O . VAL A 1 71 ? 4.503 -1.537 -11.285 1.00 95.12 71 VAL A O 1
ATOM 554 N N . PHE A 1 72 ? 4.546 -3.402 -12.542 1.00 94.56 72 PHE A N 1
ATOM 555 C CA . PHE A 1 72 ? 5.983 -3.312 -12.755 1.00 94.56 72 PHE A CA 1
ATOM 556 C C . PHE A 1 72 ? 6.479 -3.757 -14.124 1.00 94.56 72 PHE A C 1
ATOM 558 O O . PHE A 1 72 ? 5.889 -4.615 -14.782 1.00 94.56 72 PHE A O 1
ATOM 565 N N . GLY A 1 73 ? 7.577 -3.128 -14.541 1.00 93.06 73 GLY A N 1
ATOM 566 C CA . GLY A 1 73 ? 8.322 -3.465 -15.748 1.00 93.06 73 GLY A CA 1
ATOM 567 C C . GLY A 1 73 ? 9.348 -4.582 -15.533 1.00 93.06 73 GLY A C 1
ATOM 568 O O . GLY A 1 73 ? 9.450 -5.187 -14.468 1.00 93.06 73 GLY A O 1
ATOM 569 N N . GLN A 1 74 ? 10.117 -4.860 -16.585 1.00 92.38 74 GLN A N 1
ATOM 570 C CA . GLN A 1 74 ? 11.251 -5.797 -16.564 1.00 92.38 74 GLN A CA 1
ATOM 571 C C . GLN A 1 74 ? 12.589 -5.086 -16.836 1.00 92.38 74 GLN A C 1
ATOM 573 O O . GLN A 1 74 ? 13.606 -5.734 -17.065 1.00 92.38 74 GLN A O 1
ATOM 578 N N . SER A 1 75 ? 12.591 -3.751 -16.870 1.00 90.75 75 SER A N 1
ATOM 579 C CA . SER A 1 75 ? 13.747 -2.931 -17.232 1.00 90.75 75 SER A CA 1
ATOM 580 C C . SER A 1 75 ? 13.617 -1.564 -16.579 1.00 90.75 75 SER A C 1
ATOM 582 O O . SER A 1 75 ? 12.575 -0.938 -16.726 1.00 90.75 75 SER A O 1
ATOM 584 N N . GLY A 1 76 ? 14.654 -1.107 -15.875 1.00 91.88 76 GLY A N 1
ATOM 585 C CA . GLY A 1 76 ? 14.657 0.187 -15.199 1.00 91.88 76 GLY A CA 1
ATOM 586 C C . GLY A 1 76 ? 14.834 1.384 -16.133 1.00 91.88 76 GLY A C 1
ATOM 587 O O . GLY A 1 76 ? 15.286 1.259 -17.270 1.00 91.88 76 GLY A O 1
ATOM 588 N N . ALA A 1 77 ? 14.547 2.580 -15.612 1.00 93.25 77 ALA A N 1
ATOM 589 C CA . ALA A 1 77 ? 14.763 3.842 -16.330 1.00 93.25 77 ALA A CA 1
ATOM 590 C C . ALA A 1 77 ? 16.248 4.116 -16.640 1.00 93.25 77 ALA A C 1
ATOM 592 O O . ALA A 1 77 ? 16.567 4.936 -17.496 1.00 93.25 77 ALA A O 1
ATOM 593 N N . GLY A 1 78 ? 17.174 3.484 -15.907 1.00 93.00 78 GLY A N 1
ATOM 594 C CA . GLY A 1 78 ? 18.610 3.723 -16.065 1.00 93.00 78 GLY A CA 1
ATOM 595 C C . GLY A 1 78 ? 19.034 5.149 -15.695 1.00 93.00 78 GLY A C 1
ATOM 596 O O . GLY A 1 78 ? 19.941 5.690 -16.320 1.00 93.00 78 GLY A O 1
ATOM 597 N N . ASN A 1 79 ? 18.371 5.765 -14.704 1.00 93.44 79 ASN A N 1
ATOM 598 C CA . ASN A 1 79 ? 18.551 7.174 -14.315 1.00 93.44 79 ASN A CA 1
ATOM 599 C C . ASN A 1 79 ? 18.381 8.163 -15.484 1.00 93.44 79 ASN A C 1
ATOM 601 O O . ASN A 1 79 ? 18.995 9.230 -15.494 1.00 93.44 79 ASN A O 1
ATOM 605 N N . ASN A 1 80 ? 17.551 7.797 -16.461 1.00 93.81 80 ASN A N 1
ATOM 606 C CA . ASN A 1 80 ? 17.198 8.622 -17.605 1.00 93.81 80 ASN A CA 1
ATOM 607 C C . ASN A 1 80 ? 15.716 9.014 -17.516 1.00 93.81 80 ASN A C 1
ATOM 609 O O . ASN A 1 80 ? 14.886 8.169 -17.179 1.00 93.81 80 ASN A O 1
ATOM 613 N N . TRP A 1 81 ? 15.413 10.290 -17.764 1.00 90.88 81 TRP A N 1
ATOM 614 C CA . TRP A 1 81 ? 14.057 10.847 -17.690 1.00 90.88 81 TRP A CA 1
ATOM 615 C C . TRP A 1 81 ? 13.330 10.733 -19.029 1.00 90.88 81 TRP A C 1
ATOM 617 O O . TRP A 1 81 ? 13.960 11.046 -20.065 1.00 90.88 81 TRP A O 1
#

Sequence (81 aa):
WQTISGEHGLDSNGVYNGTSELQLERMSVYFNEASGNKYVPRAVLVDLEPGTMDAVRAGPFGQLFRPDNFVFGQSGAGNNW

InterPro domains:
  IPR000217 Tubulin [PR01161] (31-50)
  IPR000217 Tubulin [PR01161] (73-81)
  IPR002453 Beta tubulin [PR01163] (21-38)
  IPR002453 Beta tubulin [PR01163] (68-79)
  IPR003008 Tubulin/FtsZ, GTPase domain [PF00091] (1-81)
  IPR036525 Tubulin/FtsZ, GTPase domain superfamily [G3DSA:3.40.50.1440] (1-81)
  IPR036525 Tubulin/FtsZ, GTPase domain superfamily [SSF52490] (1-81)